Protein AF-A0A174GB95-F1 (afdb_monomer_lite)

Radius of gyration: 12.54 Å; chains: 1; bounding box: 24×25×41 Å

InterPro domains:
  IPR036388 Winged helix-like DNA-binding domain superfamily [G3DSA:1.10.10.10] (10-68)

Secondary structure (DSSP, 8-state):
-------HHHHHHHHHHHHHH-S-EEHHHHHHHTT--HHHHHHHHHHHHHSSS--EEE-SSTT--EEEEPTTSTT--------

pLDDT: mean 78.67, std 14.34, range [39.16, 90.5]

Sequence (83 aa):
MHTVDLSPIEVDGLLSEYFKDHRSITCARMQQVCGMTRSTAYRRLQALTQGAHPSLQREGYKNATAYIPVKGHYGRSYTADRW

Structure (mmCIF, N/CA/C/O backbone):
data_AF-A0A174GB95-F1
#
_entry.id   AF-A0A174GB95-F1
#
loop_
_atom_site.group_PDB
_atom_site.id
_atom_site.type_symbol
_atom_site.label_atom_id
_atom_site.label_alt_id
_atom_site.label_comp_id
_atom_site.label_asym_id
_atom_site.label_entity_id
_atom_site.label_seq_id
_atom_site.pdbx_PDB_ins_code
_atom_site.Cartn_x
_atom_site.Cartn_y
_atom_site.Cartn_z
_atom_site.occupancy
_atom_site.B_iso_or_equiv
_atom_site.auth_seq_id
_atom_site.auth_comp_id
_atom_site.auth_asym_id
_atom_site.auth_atom_id
_atom_site.pdbx_PDB_model_num
ATOM 1 N N . MET A 1 1 ? 12.675 -13.880 -16.660 1.00 42.53 1 MET A N 1
ATOM 2 C CA . MET A 1 1 ? 11.604 -13.434 -15.742 1.00 42.53 1 MET A CA 1
ATOM 3 C C . MET A 1 1 ? 11.241 -12.016 -16.136 1.00 42.53 1 MET A C 1
ATOM 5 O O . MET A 1 1 ? 12.109 -11.158 -16.059 1.00 42.53 1 MET A O 1
ATOM 9 N N . HIS A 1 2 ? 10.036 -11.800 -16.661 1.00 50.22 2 HIS A N 1
ATOM 10 C CA . HIS A 1 2 ? 9.585 -10.475 -17.087 1.00 50.22 2 HIS A CA 1
ATOM 11 C C . HIS A 1 2 ? 9.068 -9.756 -15.842 1.00 50.22 2 HIS A C 1
ATOM 13 O O . HIS A 1 2 ? 8.130 -10.229 -15.205 1.00 50.22 2 HIS A O 1
ATOM 19 N N . THR A 1 3 ? 9.731 -8.678 -15.431 1.00 52.94 3 THR A N 1
ATOM 20 C CA . THR A 1 3 ? 9.218 -7.825 -14.357 1.00 52.94 3 THR A CA 1
ATOM 21 C C . THR A 1 3 ? 8.039 -7.064 -14.943 1.00 52.94 3 THR A C 1
ATOM 23 O O . THR A 1 3 ? 8.241 -6.278 -15.863 1.00 52.94 3 THR A O 1
ATOM 26 N N . VAL A 1 4 ? 6.822 -7.319 -14.463 1.00 62.97 4 VAL A N 1
ATOM 27 C CA . VAL A 1 4 ? 5.683 -6.458 -14.793 1.00 62.97 4 VAL A CA 1
ATOM 28 C C . VAL A 1 4 ? 6.007 -5.081 -14.215 1.00 62.97 4 VAL A C 1
ATOM 30 O O . VAL A 1 4 ? 6.164 -4.943 -12.998 1.00 62.97 4 VAL A O 1
ATOM 33 N N . ASP A 1 5 ? 6.207 -4.087 -15.082 1.00 68.12 5 ASP A N 1
ATOM 34 C CA . ASP A 1 5 ? 6.440 -2.705 -14.663 1.00 68.12 5 ASP A CA 1
ATOM 35 C C . ASP A 1 5 ? 5.098 -2.090 -14.270 1.00 68.12 5 ASP A C 1
ATOM 37 O O . ASP A 1 5 ? 4.460 -1.377 -15.034 1.00 68.12 5 ASP A O 1
ATOM 41 N N . LEU A 1 6 ? 4.620 -2.462 -13.082 1.00 76.88 6 LEU A N 1
ATOM 42 C CA . LEU A 1 6 ? 3.413 -1.868 -12.533 1.00 76.88 6 LEU A CA 1
ATOM 43 C C . LEU A 1 6 ? 3.698 -0.424 -12.144 1.00 76.88 6 LEU A C 1
ATOM 45 O O . LEU A 1 6 ? 4.650 -0.126 -11.398 1.00 76.88 6 LEU A O 1
ATOM 49 N N . SER A 1 7 ? 2.822 0.459 -12.611 1.00 83.25 7 SER A N 1
ATOM 50 C CA . SER A 1 7 ? 2.860 1.864 -12.235 1.00 83.25 7 SER A CA 1
ATOM 51 C C . SER A 1 7 ? 2.568 2.036 -10.739 1.00 83.25 7 SER A C 1
ATOM 53 O O . SER A 1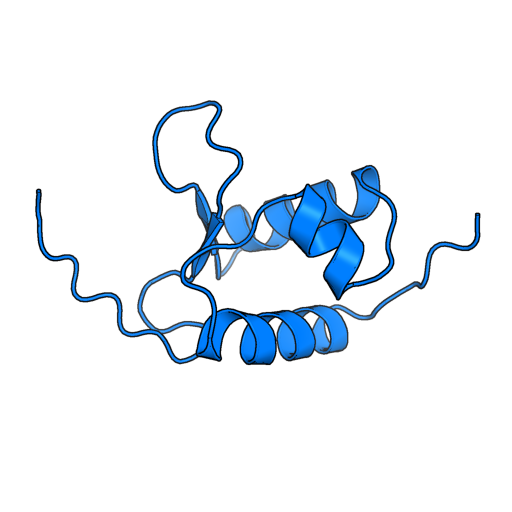 7 ? 1.891 1.202 -10.132 1.00 83.25 7 SER A O 1
ATOM 55 N N . PRO A 1 8 ? 3.035 3.132 -10.110 1.00 79.69 8 PRO A N 1
ATOM 56 C CA . PRO A 1 8 ? 2.753 3.410 -8.701 1.00 79.69 8 PRO A CA 1
ATOM 57 C C . PRO A 1 8 ? 1.254 3.369 -8.374 1.00 79.69 8 PRO A C 1
ATOM 59 O O . PRO A 1 8 ? 0.877 2.871 -7.322 1.00 79.69 8 PRO A O 1
ATOM 62 N N . ILE A 1 9 ? 0.421 3.838 -9.308 1.00 84.50 9 ILE A N 1
ATOM 63 C CA . ILE A 1 9 ? -1.042 3.880 -9.194 1.00 84.50 9 ILE A CA 1
ATOM 64 C C . ILE A 1 9 ? -1.646 2.470 -9.181 1.00 84.50 9 ILE A C 1
ATOM 66 O O . ILE A 1 9 ? -2.542 2.198 -8.391 1.00 84.50 9 ILE A O 1
ATOM 70 N N . GLU A 1 10 ? -1.150 1.557 -10.019 1.00 88.56 10 GLU A N 1
ATOM 71 C CA . GLU A 1 10 ? -1.645 0.174 -10.056 1.00 88.56 10 GLU A CA 1
ATOM 72 C C . GLU A 1 10 ? -1.286 -0.572 -8.775 1.00 88.56 10 GLU A C 1
ATOM 74 O O . GLU A 1 10 ? -2.122 -1.262 -8.197 1.00 88.56 10 GLU A O 1
ATOM 79 N N . VAL A 1 11 ? -0.050 -0.392 -8.298 1.00 87.44 11 VAL A N 1
ATOM 80 C CA . VAL A 1 11 ? 0.387 -0.944 -7.012 1.00 87.44 11 VAL A CA 1
ATOM 81 C C . VAL A 1 11 ? -0.484 -0.403 -5.879 1.00 87.44 11 VAL A C 1
ATOM 83 O O . VAL A 1 11 ? -0.916 -1.176 -5.030 1.00 87.44 11 VAL A O 1
ATOM 86 N N . ASP A 1 12 ? -0.773 0.897 -5.877 1.00 86.56 12 ASP A N 1
ATOM 87 C CA . ASP A 1 12 ? -1.632 1.519 -4.871 1.00 86.56 12 ASP A CA 1
ATOM 88 C C . ASP A 1 12 ? -3.067 0.972 -4.912 1.00 86.56 12 ASP A C 1
ATOM 90 O O . ASP A 1 12 ? -3.609 0.600 -3.874 1.00 86.56 12 ASP A O 1
ATOM 94 N N . GLY A 1 13 ? -3.647 0.815 -6.106 1.00 89.00 13 GLY A N 1
ATOM 95 C CA . GLY A 1 13 ? -4.970 0.216 -6.289 1.00 89.00 13 GLY A CA 1
ATOM 96 C C . GLY A 1 13 ? -5.038 -1.233 -5.799 1.00 89.00 13 GLY A C 1
ATOM 97 O O . GLY A 1 13 ? -5.958 -1.594 -5.065 1.00 89.00 13 GLY A O 1
ATOM 98 N N . LEU A 1 14 ? -4.030 -2.048 -6.127 1.00 90.12 14 LEU A N 1
ATOM 99 C CA . LEU A 1 14 ? -3.921 -3.429 -5.647 1.00 90.12 14 LEU A CA 1
ATOM 100 C C . LEU A 1 14 ? -3.790 -3.500 -4.123 1.00 90.12 14 LEU A C 1
ATOM 102 O O . LEU A 1 14 ? -4.402 -4.357 -3.487 1.00 90.12 14 LEU A O 1
ATOM 106 N N . LEU A 1 15 ? -2.999 -2.605 -3.528 1.00 87.94 15 LEU A N 1
ATOM 107 C CA . LEU A 1 15 ? -2.865 -2.505 -2.077 1.00 87.94 15 LEU A CA 1
ATOM 108 C C . LEU A 1 15 ? -4.173 -2.061 -1.426 1.00 87.94 15 LEU A C 1
ATOM 110 O O . LEU A 1 15 ? -4.567 -2.645 -0.422 1.00 87.94 15 LEU A O 1
ATOM 114 N N . SER A 1 16 ? -4.860 -1.082 -2.010 1.00 87.50 16 SER A N 1
ATOM 115 C CA . SER A 1 16 ? -6.154 -0.594 -1.535 1.00 87.50 16 SER A CA 1
ATOM 116 C C . SER A 1 16 ? -7.188 -1.716 -1.483 1.00 87.50 16 SER A C 1
ATOM 118 O O . SER A 1 16 ? -7.802 -1.924 -0.440 1.00 87.50 16 SER A O 1
ATOM 1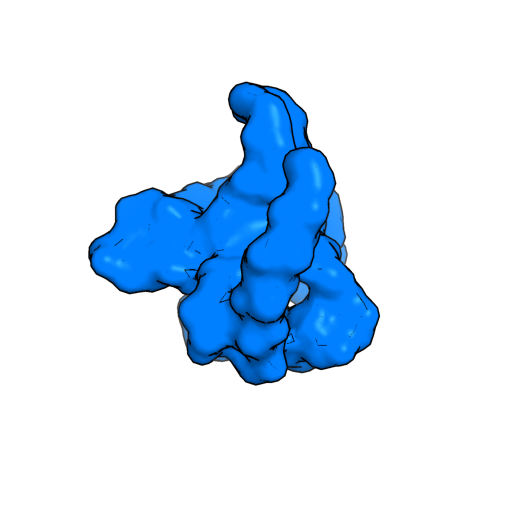20 N N . GLU A 1 17 ? -7.310 -2.511 -2.551 1.00 89.62 17 GLU A N 1
ATOM 121 C CA . GLU A 1 17 ? -8.169 -3.702 -2.562 1.00 89.62 17 GLU A CA 1
ATOM 122 C C . GLU A 1 17 ? -7.717 -4.747 -1.536 1.00 89.62 17 GLU A C 1
ATOM 124 O O . GLU A 1 17 ? -8.528 -5.255 -0.762 1.00 89.62 17 GLU A O 1
ATOM 129 N N . TYR A 1 18 ? -6.417 -5.044 -1.475 1.00 89.50 18 TYR A N 1
ATOM 130 C CA . TYR A 1 18 ? -5.873 -6.045 -0.559 1.00 89.50 18 TYR A CA 1
ATOM 131 C C . TYR A 1 18 ? -6.133 -5.690 0.914 1.00 89.50 18 TYR A C 1
ATOM 133 O O . TYR A 1 18 ? -6.542 -6.548 1.701 1.00 89.50 18 TYR A O 1
ATOM 141 N N . PHE A 1 19 ? -5.945 -4.423 1.294 1.00 87.31 19 PHE A N 1
ATOM 142 C CA . PHE A 1 19 ? -6.125 -3.962 2.668 1.00 87.31 19 PHE A CA 1
ATOM 143 C C . PHE A 1 19 ? -7.588 -3.876 3.115 1.00 87.31 19 PHE A C 1
ATOM 145 O O . PHE A 1 19 ? -7.819 -3.807 4.325 1.00 87.31 19 PHE A O 1
ATOM 152 N N . LYS A 1 20 ? -8.569 -3.947 2.203 1.00 85.38 20 LYS A N 1
ATOM 153 C CA . LYS A 1 20 ? -9.986 -4.083 2.587 1.00 85.38 20 LYS A CA 1
ATOM 154 C C . LYS A 1 20 ? -10.227 -5.360 3.390 1.00 85.38 20 LYS A C 1
ATOM 156 O O . LYS A 1 20 ? -10.948 -5.323 4.381 1.00 85.38 20 LYS A O 1
ATOM 161 N N . ASP A 1 21 ? -9.574 -6.451 2.996 1.00 86.56 21 ASP A N 1
ATOM 162 C CA . ASP A 1 21 ? -9.733 -7.769 3.620 1.00 86.56 21 ASP A CA 1
ATOM 163 C C . ASP A 1 21 ? -8.570 -8.106 4.579 1.00 86.56 21 ASP A C 1
ATOM 165 O O . ASP A 1 21 ? -8.767 -8.626 5.675 1.00 86.56 21 ASP A O 1
ATOM 169 N N . HIS A 1 22 ? -7.339 -7.699 4.251 1.00 86.44 22 HIS A N 1
ATOM 170 C CA . HIS A 1 22 ? -6.138 -8.105 4.991 1.00 86.44 22 HIS A CA 1
ATOM 171 C C . HIS A 1 22 ? -5.595 -6.997 5.884 1.00 86.44 22 HIS A C 1
ATOM 173 O O . HIS A 1 22 ? -5.457 -5.864 5.438 1.00 86.44 22 HIS A O 1
ATOM 179 N N . ARG A 1 23 ? -5.227 -7.310 7.136 1.00 83.00 23 ARG A N 1
ATOM 180 C CA . ARG A 1 23 ? -4.718 -6.328 8.121 1.00 83.00 23 ARG A CA 1
ATOM 181 C C . ARG A 1 23 ? -3.324 -5.789 7.814 1.00 83.00 23 ARG A C 1
ATOM 183 O O . ARG A 1 23 ? -3.060 -4.611 8.036 1.00 83.00 23 ARG A O 1
ATOM 190 N N . SER A 1 24 ? -2.459 -6.647 7.294 1.00 87.69 24 SER A N 1
ATOM 191 C CA . SER A 1 24 ? -1.070 -6.340 6.985 1.00 87.69 24 SER A CA 1
ATOM 192 C C . SER A 1 24 ? -0.646 -7.031 5.693 1.00 87.69 24 SER A C 1
ATOM 194 O O . SER A 1 24 ? -1.243 -8.020 5.251 1.00 87.69 24 SER A O 1
ATOM 196 N N . ILE A 1 25 ? 0.396 -6.495 5.066 1.00 88.81 25 ILE A N 1
ATOM 197 C CA . ILE A 1 25 ? 1.026 -7.079 3.888 1.00 88.81 25 ILE A CA 1
ATOM 198 C C . ILE A 1 25 ? 2.479 -7.424 4.190 1.00 88.81 25 ILE A C 1
ATOM 200 O O . ILE A 1 25 ? 3.174 -6.703 4.899 1.00 88.81 25 ILE A O 1
ATOM 204 N N . THR A 1 26 ? 2.962 -8.529 3.633 1.00 89.94 26 THR A N 1
ATOM 205 C CA . THR A 1 26 ? 4.375 -8.909 3.704 1.00 89.94 26 THR A CA 1
ATOM 206 C C . THR A 1 26 ? 5.058 -8.735 2.355 1.00 89.94 26 THR A C 1
ATOM 208 O O . THR A 1 26 ? 4.402 -8.672 1.318 1.00 89.94 26 THR A O 1
ATOM 211 N N . CYS A 1 27 ? 6.392 -8.718 2.332 1.00 88.62 27 CYS A N 1
ATOM 212 C CA . CYS A 1 27 ? 7.153 -8.655 1.075 1.00 88.62 27 CYS A CA 1
ATOM 213 C C . CYS A 1 27 ? 6.809 -9.810 0.112 1.00 88.62 27 CYS A C 1
ATOM 215 O O . CYS A 1 27 ? 6.660 -9.589 -1.087 1.00 88.62 27 CYS A O 1
ATOM 217 N N . ALA A 1 28 ? 6.602 -11.024 0.634 1.00 88.56 28 ALA A N 1
ATOM 218 C CA . ALA A 1 28 ? 6.173 -12.169 -0.172 1.00 88.56 28 ALA A CA 1
ATOM 219 C C . ALA A 1 28 ? 4.762 -11.967 -0.745 1.00 88.56 28 ALA A C 1
ATOM 221 O O . ALA A 1 28 ? 4.510 -12.257 -1.912 1.00 88.56 28 ALA A O 1
ATOM 222 N N . ARG A 1 29 ? 3.847 -11.407 0.051 1.00 90.00 29 ARG A N 1
ATOM 223 C CA . ARG A 1 29 ? 2.490 -11.134 -0.414 1.00 90.00 29 ARG A CA 1
ATOM 224 C C . ARG A 1 29 ? 2.460 -10.019 -1.454 1.00 90.00 29 ARG A C 1
ATOM 226 O O . ARG A 1 29 ? 1.795 -10.185 -2.466 1.00 90.00 29 ARG A O 1
ATOM 233 N N . MET A 1 30 ? 3.233 -8.952 -1.251 1.00 89.06 30 MET A N 1
ATOM 234 C CA . MET A 1 30 ? 3.451 -7.879 -2.225 1.00 89.06 30 MET A CA 1
ATOM 235 C C . MET A 1 30 ? 3.957 -8.445 -3.555 1.00 89.06 30 MET A C 1
ATOM 237 O O . MET A 1 30 ? 3.442 -8.103 -4.614 1.00 89.06 30 MET A O 1
ATOM 241 N N . GLN A 1 31 ? 4.922 -9.368 -3.493 1.00 90.50 31 GLN A N 1
ATOM 242 C CA . GLN A 1 31 ? 5.437 -10.070 -4.663 1.00 90.50 31 GLN A CA 1
ATOM 243 C C . GLN A 1 31 ? 4.325 -10.810 -5.423 1.00 90.50 31 GLN A C 1
ATOM 245 O O . GLN A 1 31 ? 4.262 -10.719 -6.645 1.00 90.50 31 GLN A O 1
ATOM 250 N N . GLN A 1 32 ? 3.447 -11.517 -4.706 1.00 89.06 32 GLN A N 1
ATOM 251 C CA . GLN A 1 32 ? 2.353 -12.290 -5.299 1.00 89.06 32 GLN A CA 1
ATOM 252 C C . GLN A 1 32 ? 1.217 -11.409 -5.835 1.00 89.06 32 GLN A C 1
ATOM 254 O O . GLN A 1 32 ? 0.751 -11.649 -6.940 1.00 89.06 32 GLN A O 1
ATOM 259 N N . VAL A 1 33 ? 0.780 -10.404 -5.070 1.00 88.88 33 VAL A N 1
ATOM 260 C CA . VAL A 1 33 ? -0.324 -9.498 -5.441 1.00 88.88 33 VAL A CA 1
ATOM 261 C C . VAL A 1 33 ? 0.054 -8.664 -6.659 1.00 88.88 33 VAL A C 1
ATOM 263 O O . VAL A 1 33 ? -0.733 -8.521 -7.583 1.00 88.88 33 VAL A O 1
ATOM 266 N N . CYS A 1 34 ? 1.279 -8.145 -6.674 1.00 86.81 34 CYS A N 1
ATOM 267 C CA . CYS A 1 34 ? 1.759 -7.291 -7.750 1.00 86.81 34 CYS A CA 1
ATOM 268 C C . CYS A 1 34 ? 2.506 -8.059 -8.858 1.00 86.81 34 CYS A C 1
ATOM 270 O O . CYS A 1 34 ? 3.074 -7.434 -9.746 1.00 86.81 34 CYS A O 1
ATOM 272 N N . GLY A 1 35 ? 2.612 -9.392 -8.787 1.00 87.00 35 GLY A N 1
ATOM 273 C CA . GLY A 1 35 ? 3.302 -10.203 -9.804 1.00 87.00 35 GLY A CA 1
ATOM 274 C C . GLY A 1 35 ? 4.746 -9.772 -10.118 1.00 87.00 35 GLY A C 1
ATOM 275 O O . GLY A 1 35 ? 5.217 -9.956 -11.239 1.00 87.00 35 GLY A O 1
ATOM 276 N N . MET A 1 36 ? 5.450 -9.163 -9.160 1.00 87.88 36 MET A N 1
ATOM 277 C CA . MET A 1 36 ? 6.779 -8.573 -9.369 1.00 87.88 36 MET A CA 1
AT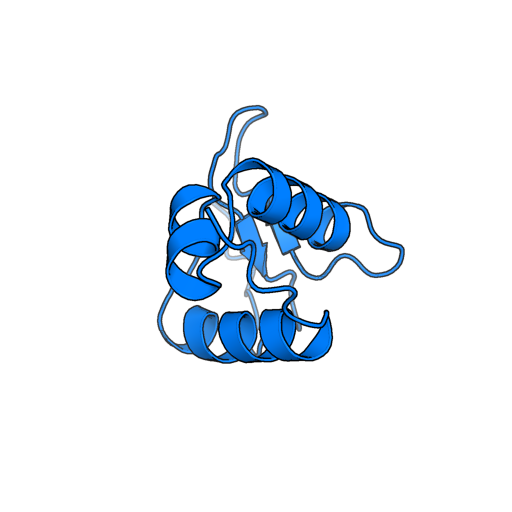OM 278 C C . MET A 1 36 ? 7.886 -9.411 -8.722 1.00 87.88 36 MET A C 1
ATOM 280 O O . MET A 1 36 ? 7.627 -10.411 -8.061 1.00 87.88 36 M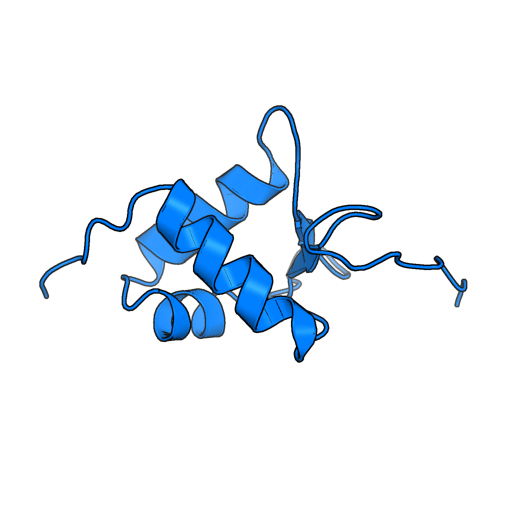ET A O 1
ATOM 284 N N . THR A 1 37 ? 9.155 -9.036 -8.898 1.00 88.06 37 THR A N 1
ATOM 285 C CA . THR A 1 37 ? 10.249 -9.714 -8.180 1.00 88.06 37 THR A CA 1
ATOM 286 C C . THR A 1 37 ? 10.292 -9.286 -6.713 1.00 88.06 37 THR A C 1
ATOM 288 O O . THR A 1 37 ? 9.874 -8.181 -6.360 1.00 88.06 37 THR A O 1
ATOM 291 N N . ARG A 1 38 ? 10.861 -10.134 -5.846 1.00 86.12 38 ARG A N 1
ATOM 292 C CA . ARG A 1 38 ? 11.056 -9.823 -4.419 1.00 86.12 38 ARG A CA 1
ATOM 293 C C . ARG A 1 38 ? 11.824 -8.512 -4.206 1.00 86.12 38 ARG A C 1
ATOM 295 O O . ARG A 1 38 ? 11.480 -7.735 -3.320 1.00 86.12 38 ARG A O 1
ATOM 302 N N . SER A 1 39 ? 12.834 -8.246 -5.033 1.00 86.69 39 SER A N 1
ATOM 303 C CA . SER A 1 39 ? 13.636 -7.019 -4.979 1.00 86.69 39 SER A CA 1
ATOM 304 C C . SER A 1 39 ? 12.798 -5.779 -5.300 1.00 86.69 39 SER A C 1
ATOM 306 O O . SER A 1 39 ? 12.870 -4.785 -4.576 1.00 86.69 39 SER A O 1
ATOM 308 N N . THR A 1 40 ? 11.962 -5.842 -6.344 1.00 88.44 40 THR A N 1
ATOM 309 C CA . THR A 1 40 ? 11.039 -4.753 -6.698 1.00 88.44 40 THR A CA 1
ATOM 310 C C . THR A 1 40 ? 9.997 -4.546 -5.600 1.00 88.44 40 THR A C 1
ATOM 312 O O . THR A 1 40 ? 9.807 -3.415 -5.158 1.00 88.44 40 THR A O 1
ATOM 315 N N . ALA A 1 41 ? 9.402 -5.626 -5.086 1.00 89.06 41 ALA A N 1
ATOM 316 C CA . ALA A 1 41 ? 8.430 -5.571 -3.994 1.00 89.06 41 ALA A CA 1
ATOM 317 C C . ALA A 1 41 ? 9.017 -4.895 -2.749 1.00 89.06 41 ALA A C 1
ATOM 319 O O . ALA A 1 41 ? 8.406 -3.992 -2.178 1.00 89.06 41 ALA A O 1
ATOM 320 N N . TYR A 1 42 ? 10.243 -5.264 -2.370 1.00 88.19 42 TYR A N 1
ATOM 321 C CA . TYR A 1 42 ? 10.932 -4.665 -1.232 1.00 88.19 42 TYR A CA 1
ATOM 322 C C . TYR A 1 42 ? 11.231 -3.174 -1.438 1.00 88.19 42 TYR A C 1
ATOM 324 O O . TYR A 1 42 ? 11.014 -2.373 -0.530 1.00 88.19 42 TYR A O 1
ATOM 332 N N . ARG A 1 43 ? 11.688 -2.771 -2.631 1.00 88.38 43 ARG A N 1
ATOM 333 C CA . ARG A 1 43 ? 11.906 -1.350 -2.963 1.00 88.38 43 ARG A CA 1
ATOM 334 C C . ARG A 1 43 ? 10.608 -0.547 -2.907 1.00 88.38 43 ARG A C 1
ATOM 336 O O . ARG A 1 43 ? 10.615 0.561 -2.380 1.00 88.38 43 ARG A O 1
ATOM 343 N N . ARG A 1 44 ? 9.499 -1.105 -3.403 1.00 88.19 44 ARG A N 1
ATOM 344 C CA . ARG A 1 44 ? 8.176 -0.464 -3.354 1.00 88.19 44 ARG A CA 1
ATOM 345 C C . ARG A 1 44 ? 7.683 -0.308 -1.915 1.00 88.19 44 ARG A C 1
ATOM 347 O O . ARG A 1 44 ? 7.299 0.790 -1.536 1.00 88.19 44 ARG A O 1
ATOM 354 N N . LEU A 1 45 ? 7.776 -1.353 -1.091 1.00 88.94 45 LEU A N 1
ATOM 355 C CA . LEU A 1 45 ? 7.414 -1.278 0.332 1.00 88.94 45 LEU A CA 1
ATOM 356 C C . LEU A 1 45 ? 8.247 -0.235 1.086 1.00 88.94 45 LEU A C 1
ATOM 358 O O . LEU A 1 45 ? 7.702 0.541 1.868 1.00 88.94 45 LEU A O 1
ATOM 362 N N . GLN A 1 46 ? 9.557 -0.176 0.828 1.00 87.50 46 GLN A N 1
ATOM 363 C CA . GLN A 1 46 ? 10.412 0.872 1.388 1.00 87.50 46 GLN A CA 1
ATOM 364 C C . GLN A 1 46 ? 9.992 2.269 0.933 1.00 87.50 46 GLN A C 1
ATOM 366 O O . GLN A 1 46 ? 9.892 3.147 1.780 1.00 87.50 46 GLN A O 1
ATOM 371 N N . ALA A 1 47 ? 9.682 2.476 -0.350 1.00 88.31 47 ALA A N 1
ATOM 372 C CA . ALA A 1 47 ? 9.186 3.763 -0.840 1.00 88.31 47 ALA A CA 1
ATOM 373 C C . ALA A 1 47 ? 7.863 4.171 -0.164 1.00 88.31 47 ALA A C 1
ATOM 375 O O . ALA A 1 47 ? 7.700 5.327 0.208 1.00 88.31 47 ALA A O 1
ATOM 376 N N . LEU A 1 48 ? 6.957 3.217 0.076 1.00 87.12 48 LEU A N 1
ATOM 377 C CA . LEU A 1 48 ? 5.693 3.451 0.787 1.00 87.12 48 LEU A CA 1
ATOM 378 C C . LEU A 1 48 ? 5.875 3.719 2.291 1.00 87.12 48 LEU A C 1
ATOM 380 O O . LEU A 1 48 ? 4.985 4.293 2.911 1.00 87.12 48 LEU A O 1
ATOM 384 N N . THR A 1 49 ? 7.008 3.311 2.872 1.00 87.56 49 THR A N 1
ATOM 385 C CA . THR A 1 49 ? 7.317 3.479 4.305 1.00 87.56 49 THR A CA 1
ATOM 386 C C . THR A 1 49 ? 8.216 4.688 4.585 1.00 87.56 49 THR A C 1
ATOM 388 O O . THR A 1 49 ? 8.120 5.291 5.646 1.00 87.56 49 THR A O 1
ATOM 391 N N . GLN A 1 50 ? 9.125 5.022 3.665 1.00 85.38 50 GLN A N 1
ATOM 392 C CA . GLN A 1 50 ? 10.154 6.064 3.813 1.00 85.38 50 GLN A CA 1
ATOM 393 C C . GLN A 1 50 ? 9.920 7.276 2.898 1.00 85.38 50 GLN A C 1
ATOM 395 O O . GLN A 1 50 ? 10.697 8.225 2.932 1.00 85.38 50 GLN A O 1
ATOM 400 N N . GLY A 1 51 ? 8.901 7.237 2.036 1.00 79.62 51 GLY A N 1
ATOM 401 C CA . GLY A 1 51 ? 8.548 8.356 1.167 1.00 79.62 51 GLY A CA 1
ATOM 402 C C . GLY A 1 51 ? 8.102 9.592 1.954 1.00 79.62 51 GLY A C 1
ATOM 403 O O . GLY A 1 51 ? 7.817 9.515 3.146 1.00 79.62 51 GLY A O 1
ATOM 404 N N . ALA A 1 52 ? 7.996 10.733 1.266 1.00 75.69 52 ALA A N 1
ATOM 405 C CA . ALA A 1 52 ? 7.578 12.003 1.871 1.00 75.69 52 ALA A CA 1
ATOM 406 C C . ALA A 1 52 ? 6.200 11.926 2.561 1.00 75.69 52 ALA A C 1
ATOM 408 O O . ALA A 1 52 ? 5.962 12.616 3.548 1.00 75.69 52 ALA A O 1
ATOM 409 N N . HIS A 1 53 ? 5.317 11.057 2.059 1.00 79.62 53 HIS A N 1
ATOM 410 C CA . HIS A 1 53 ? 4.012 10.752 2.639 1.00 79.62 53 HIS A CA 1
ATOM 411 C C . HIS A 1 53 ? 3.926 9.235 2.868 1.00 79.62 53 HIS A C 1
ATOM 413 O O . HIS A 1 53 ? 3.490 8.503 1.972 1.00 79.62 53 HIS A O 1
ATOM 419 N N . PRO A 1 54 ? 4.408 8.729 4.017 1.00 83.44 54 PRO A N 1
ATOM 420 C CA . PRO A 1 54 ? 4.421 7.298 4.279 1.00 83.44 54 PRO A CA 1
ATOM 421 C C . PRO A 1 54 ? 2.984 6.783 4.358 1.00 83.44 54 PRO A C 1
ATOM 423 O O . PRO A 1 54 ? 2.206 7.230 5.193 1.00 83.44 54 PRO A O 1
ATOM 426 N N . SER A 1 55 ? 2.635 5.847 3.478 1.00 86.44 55 SER A N 1
ATOM 427 C CA . SER A 1 55 ? 1.313 5.202 3.451 1.00 86.44 55 SER A CA 1
ATOM 428 C C . SER A 1 55 ? 1.312 3.872 4.207 1.00 86.44 55 SER A C 1
ATOM 430 O O . SER A 1 55 ? 0.256 3.382 4.606 1.00 86.44 55 SER A O 1
ATOM 432 N N . LEU A 1 56 ? 2.498 3.295 4.433 1.00 88.50 56 LEU A N 1
ATOM 433 C CA . LEU A 1 56 ? 2.703 2.073 5.201 1.00 88.50 56 LEU A CA 1
ATOM 434 C C . LEU A 1 56 ? 3.674 2.303 6.362 1.00 88.50 56 LEU A C 1
ATOM 436 O O . LEU A 1 56 ? 4.576 3.134 6.295 1.00 88.50 56 LEU A O 1
ATOM 440 N N . GLN A 1 57 ? 3.531 1.499 7.406 1.00 86.94 57 GLN A N 1
ATOM 441 C CA . GLN A 1 57 ? 4.438 1.420 8.540 1.00 86.94 57 GLN A CA 1
ATOM 442 C C . GLN A 1 57 ? 4.794 -0.042 8.807 1.00 86.94 57 GLN A C 1
ATOM 444 O O . GLN A 1 57 ? 3.984 -0.942 8.601 1.00 86.94 57 GLN A O 1
ATOM 449 N N . ARG A 1 58 ? 6.017 -0.304 9.271 1.00 86.00 58 ARG A N 1
ATOM 450 C CA . ARG A 1 58 ? 6.423 -1.655 9.688 1.00 86.00 58 ARG A CA 1
ATOM 451 C C . ARG A 1 58 ? 5.742 -2.014 11.007 1.00 86.00 58 ARG A C 1
ATOM 453 O O . ARG A 1 58 ? 5.814 -1.244 11.961 1.00 86.00 58 ARG A O 1
ATOM 460 N N . GLU A 1 59 ? 5.109 -3.181 11.058 1.00 80.25 59 GLU A N 1
ATOM 461 C CA . GLU A 1 59 ? 4.402 -3.669 12.245 1.00 80.25 59 GLU A CA 1
ATOM 462 C C . GLU A 1 59 ? 5.353 -4.493 13.129 1.00 80.25 59 GLU A C 1
ATOM 464 O O . GLU A 1 59 ? 5.620 -5.656 12.841 1.00 80.25 59 GLU A O 1
ATOM 469 N N . GLY A 1 60 ? 5.889 -3.895 14.201 1.00 70.44 60 GLY A N 1
ATOM 470 C CA . GLY A 1 60 ? 6.700 -4.587 15.218 1.00 70.44 60 GLY A CA 1
ATOM 471 C C . GLY A 1 60 ? 8.209 -4.279 15.204 1.00 70.44 60 GLY A C 1
ATOM 472 O O . GLY A 1 60 ? 8.638 -3.187 14.834 1.00 70.44 60 GLY A O 1
ATOM 473 N N . TYR A 1 61 ? 9.024 -5.241 15.670 1.00 59.44 61 TYR A N 1
ATOM 474 C CA . TYR A 1 61 ? 10.481 -5.104 15.872 1.00 59.44 61 TYR A CA 1
ATOM 475 C C . TYR A 1 61 ? 11.282 -4.989 14.559 1.00 59.44 61 TYR A C 1
ATOM 477 O O . TYR A 1 61 ? 10.777 -5.281 13.482 1.00 59.44 61 TYR A O 1
ATOM 485 N N . LYS A 1 62 ? 12.573 -4.613 14.640 1.00 58.41 62 LYS A N 1
ATOM 486 C CA . LYS A 1 62 ? 13.482 -4.301 13.504 1.00 58.41 62 LYS A CA 1
ATOM 487 C C . LYS A 1 62 ? 13.451 -5.284 12.306 1.00 58.41 62 LYS A C 1
ATOM 489 O O . LYS A 1 62 ? 13.714 -4.849 11.181 1.00 58.41 62 LYS A O 1
ATOM 494 N N . ASN A 1 63 ? 13.075 -6.552 12.510 1.00 61.06 63 ASN A N 1
ATOM 495 C CA . ASN A 1 63 ? 12.982 -7.602 11.479 1.00 61.06 63 ASN A CA 1
ATOM 496 C C . ASN A 1 63 ? 11.551 -7.984 11.069 1.00 61.06 63 ASN A C 1
ATOM 498 O O . ASN A 1 63 ? 11.358 -8.965 10.350 1.00 61.06 63 ASN A O 1
ATOM 502 N N . ALA A 1 64 ? 10.548 -7.220 11.495 1.00 64.00 64 ALA A N 1
ATOM 503 C CA . ALA A 1 64 ? 9.175 -7.436 11.085 1.00 64.00 64 ALA A CA 1
ATOM 504 C C . ALA A 1 64 ? 9.069 -7.429 9.558 1.00 64.00 64 ALA A C 1
ATOM 506 O O . ALA A 1 64 ? 9.543 -6.515 8.868 1.00 64.00 64 ALA A O 1
ATOM 507 N N . THR A 1 65 ? 8.472 -8.497 9.042 1.00 77.69 65 THR A N 1
ATOM 508 C CA . THR A 1 65 ? 8.227 -8.704 7.612 1.00 77.69 65 THR A CA 1
ATOM 509 C C . THR A 1 65 ? 6.861 -8.175 7.187 1.00 77.69 65 THR A C 1
ATOM 511 O O . THR A 1 65 ? 6.584 -8.151 5.988 1.00 77.69 65 THR A O 1
ATOM 514 N N . ALA A 1 66 ? 6.035 -7.773 8.156 1.00 86.50 66 ALA A N 1
ATOM 515 C CA . ALA A 1 66 ? 4.697 -7.239 7.975 1.00 86.50 66 ALA A CA 1
ATOM 516 C C . ALA A 1 66 ? 4.702 -5.703 7.972 1.00 86.50 66 ALA A C 1
ATOM 518 O O . ALA A 1 66 ? 5.401 -5.049 8.752 1.00 86.50 66 ALA A O 1
ATOM 519 N N . TYR A 1 67 ? 3.903 -5.148 7.072 1.00 88.62 67 TYR A N 1
ATOM 520 C CA . TYR A 1 67 ? 3.672 -3.728 6.878 1.00 88.62 67 TYR A CA 1
ATOM 521 C C . TYR A 1 67 ? 2.170 -3.476 7.001 1.00 88.62 67 TYR A C 1
ATOM 523 O O . TYR A 1 67 ? 1.369 -4.185 6.388 1.00 88.62 67 TYR A O 1
ATOM 531 N N . ILE A 1 68 ? 1.794 -2.473 7.783 1.00 88.38 68 ILE A N 1
ATOM 532 C CA . ILE A 1 68 ? 0.411 -2.041 7.984 1.00 88.38 68 ILE A CA 1
ATOM 533 C C . ILE A 1 68 ? 0.180 -0.669 7.360 1.00 88.38 68 ILE A C 1
ATOM 535 O O . ILE A 1 68 ? 1.112 0.134 7.310 1.00 88.38 68 ILE A O 1
ATOM 539 N N . PRO A 1 69 ? -1.041 -0.374 6.894 1.00 88.75 69 PRO A N 1
ATOM 540 C CA . PRO A 1 69 ? -1.392 0.963 6.447 1.00 88.75 69 PRO A CA 1
ATOM 541 C C . PRO A 1 69 ? -1.324 1.943 7.618 1.00 88.75 69 PRO A C 1
ATOM 543 O O . PRO A 1 69 ? -1.766 1.630 8.728 1.00 88.75 69 PRO A O 1
ATOM 546 N N . VAL A 1 70 ? -0.765 3.132 7.380 1.00 85.50 70 VAL A N 1
ATOM 547 C CA . VAL A 1 70 ? -0.814 4.205 8.380 1.00 85.50 70 VAL A CA 1
ATOM 548 C C . VAL A 1 70 ? -2.262 4.646 8.589 1.00 85.50 70 VAL A C 1
ATOM 550 O O . VAL A 1 70 ? -3.122 4.485 7.718 1.00 85.50 70 VAL A O 1
ATOM 553 N N . LYS A 1 71 ? -2.547 5.225 9.756 1.00 76.94 71 LYS A N 1
ATOM 554 C CA . LYS A 1 71 ? -3.893 5.689 10.098 1.00 76.94 71 LYS A CA 1
ATOM 555 C C . LYS A 1 71 ? -4.419 6.662 9.033 1.00 76.94 71 LYS A C 1
ATOM 557 O O . LYS A 1 71 ? -3.803 7.692 8.785 1.00 76.94 71 LYS A O 1
ATOM 562 N N . GLY A 1 72 ? -5.579 6.345 8.453 1.00 73.56 72 GLY A N 1
ATOM 563 C CA . GLY A 1 72 ? -6.234 7.185 7.444 1.00 73.56 72 GLY A CA 1
ATOM 564 C C . GLY A 1 72 ? -5.852 6.869 5.995 1.00 73.56 72 GLY A C 1
ATOM 565 O O . GLY A 1 72 ? -6.423 7.470 5.091 1.00 73.56 72 GLY A O 1
ATOM 566 N N . HIS A 1 73 ? -4.952 5.909 5.756 1.00 73.69 73 HIS A N 1
ATOM 567 C CA . HIS A 1 73 ? -4.626 5.411 4.417 1.00 73.69 73 HIS A CA 1
ATOM 568 C C . HIS A 1 73 ? -5.316 4.070 4.122 1.00 73.69 73 HIS A C 1
ATOM 570 O O . HIS A 1 73 ? -5.625 3.292 5.028 1.00 73.69 73 HIS A O 1
ATOM 576 N N . TYR A 1 74 ? -5.586 3.813 2.835 1.00 75.44 74 TYR A N 1
ATOM 577 C CA . TYR A 1 74 ? -6.234 2.590 2.328 1.00 75.44 74 TYR A CA 1
ATOM 578 C C . TYR A 1 74 ? -7.563 2.231 3.019 1.00 75.44 74 TYR A C 1
ATOM 580 O O . TYR A 1 74 ? -7.891 1.062 3.203 1.00 75.44 74 TYR A O 1
ATOM 588 N N . GLY A 1 75 ? -8.325 3.242 3.453 1.00 64.50 75 GLY A N 1
ATOM 589 C CA . GLY A 1 75 ? -9.630 3.050 4.092 1.00 64.50 75 GLY A CA 1
ATOM 590 C C . GLY A 1 75 ? -9.583 2.421 5.490 1.00 64.50 75 GLY A C 1
ATOM 591 O O . GLY A 1 75 ? -10.641 2.162 6.061 1.00 64.50 75 GLY A O 1
ATOM 592 N N . ARG A 1 76 ? -8.394 2.204 6.080 1.00 60.66 76 ARG A N 1
ATOM 593 C CA . ARG A 1 76 ? -8.274 1.728 7.463 1.00 60.66 76 ARG A CA 1
ATOM 594 C C . ARG A 1 76 ? -8.029 2.875 8.437 1.00 60.66 76 ARG A C 1
ATOM 596 O O . ARG A 1 76 ? -6.941 3.439 8.561 1.00 60.66 76 ARG A O 1
ATOM 603 N N . SER A 1 77 ? -9.054 3.145 9.229 1.00 50.69 77 SER A N 1
ATOM 604 C CA . SER A 1 77 ? -8.942 3.897 10.472 1.00 50.69 77 SER A CA 1
ATOM 605 C C . SER A 1 77 ? -8.380 2.962 11.539 1.00 50.69 77 SER A C 1
ATOM 607 O O . SER A 1 77 ? -9.141 2.304 12.241 1.00 50.69 77 SER A O 1
ATOM 609 N N . TYR A 1 78 ? -7.054 2.845 11.661 1.00 54.88 78 TYR A N 1
ATOM 610 C CA . TYR A 1 78 ? -6.487 2.188 12.841 1.00 54.88 78 TYR A CA 1
ATOM 611 C C . TYR A 1 78 ? -6.861 3.039 14.063 1.00 54.88 78 TYR A C 1
ATOM 613 O O . TYR A 1 78 ? -6.305 4.117 14.299 1.00 54.88 78 TYR A O 1
ATOM 621 N N . THR A 1 79 ? -7.850 2.583 14.829 1.00 47.81 79 THR A N 1
ATOM 622 C CA . THR A 1 79 ? -7.938 2.926 16.242 1.00 47.81 79 THR A CA 1
ATOM 623 C C . THR A 1 79 ? -6.735 2.231 16.859 1.00 47.81 79 THR A C 1
ATOM 625 O O . THR A 1 79 ? -6.661 1.003 16.869 1.00 47.81 79 THR A O 1
ATOM 628 N N . ALA A 1 80 ? -5.725 3.001 17.250 1.00 44.62 80 ALA A N 1
ATOM 629 C CA . ALA A 1 80 ? -4.618 2.492 18.039 1.00 44.62 80 ALA A CA 1
ATOM 630 C C . ALA A 1 80 ? -5.178 2.079 19.407 1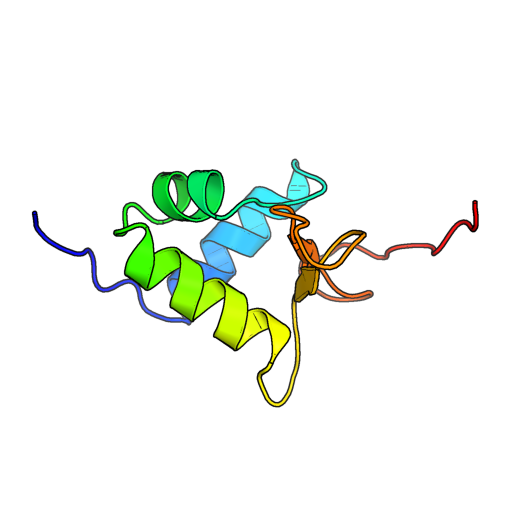.00 44.62 80 ALA A C 1
ATOM 632 O O . ALA A 1 80 ? -5.081 2.838 20.366 1.00 44.62 80 ALA A O 1
ATOM 633 N N . ASP A 1 81 ? -5.840 0.923 19.471 1.00 42.97 81 ASP A N 1
ATOM 634 C CA . ASP A 1 81 ? -6.156 0.301 20.742 1.00 42.97 81 ASP A CA 1
ATOM 635 C C . ASP A 1 81 ? -4.879 -0.386 21.221 1.00 42.97 81 ASP A C 1
ATOM 637 O O . ASP A 1 81 ? -4.381 -1.369 20.667 1.00 42.97 81 ASP A O 1
ATOM 641 N N . ARG A 1 82 ? -4.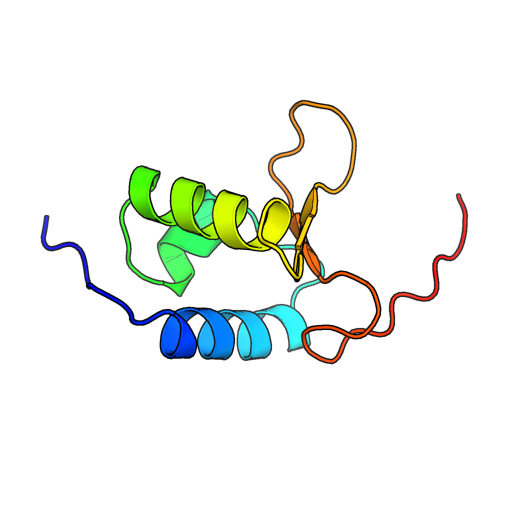281 0.346 22.148 1.00 42.97 82 ARG A N 1
ATOM 642 C CA . ARG A 1 82 ? -3.094 0.108 22.951 1.00 42.97 82 ARG A CA 1
ATOM 643 C C . ARG A 1 82 ? -3.105 -1.313 23.528 1.00 42.97 82 ARG A C 1
ATOM 645 O O . ARG A 1 82 ? -4.053 -1.673 24.215 1.00 42.97 82 ARG A O 1
ATOM 652 N N . TRP A 1 83 ? -2.031 -2.065 23.320 1.00 39.16 83 TRP A N 1
ATOM 653 C CA . TRP A 1 83 ? -1.663 -3.203 24.163 1.00 39.16 83 TRP A CA 1
ATOM 654 C C . TRP A 1 83 ? -0.191 -3.077 24.539 1.00 39.16 83 TRP A C 1
ATOM 656 O O . TRP A 1 83 ? 0.610 -2.692 23.654 1.00 39.16 83 TRP A O 1
#

Foldseek 3Di:
DDFPPDDLVRLLVLVLVVVVPDFWDFLVRSCVSRVGDSVVSVVSQCCCCVPPPNQWHADDDPPGRIIGGDAPHSPDNPPCPDD

Organism: Phocaeicola vulgatus (NCBI:txid821)